Protein AF-A0A9P6S0G0-F1 (afdb_monomer)

Radius of gyration: 20.73 Å; Cα contacts (8 Å, |Δi|>4): 86; chains: 1; bounding box: 55×27×61 Å

pLDDT: mean 80.75, std 12.54, range [44.38, 96.94]

Solvent-accessible surface area (backbone atoms only — not comparable to full-atom values): 9137 Å² total; per-residue (Å²): 134,92,78,52,66,68,58,53,53,50,52,50,53,50,54,56,71,74,38,58,93,88,51,81,83,86,69,85,86,60,62,73,44,69,70,47,48,51,52,51,50,54,48,53,52,49,52,54,49,51,30,60,71,31,61,87,45,96,62,30,80,80,44,62,84,88,81,66,82,88,85,83,88,87,71,58,69,69,56,52,51,51,53,40,44,52,51,24,51,52,50,53,54,47,32,62,49,17,73,75,39,100,83,43,74,71,71,84,81,58,81,91,21,63,71,78,69,97,41,77,65,49,55,52,47,50,52,44,52,53,48,52,48,59,64,23,46,59,49,52,54,54,45,48,72,73,44,69,121

Secondary structure (DSSP, 8-state):
-PPPHHHHHHHHHHHHHSS-TTSPPP-TT---SHHHHHHHHHHHHHHHHHHHHGGGSGGGGGSPPP----------HHHHHHHHHHHHHHHHHHHHHHHHSTTPPPPPP-GGG---S--HHHHHHHHHHHHHHHHHHHHHHHHHHHS--

Structure (mmCIF, N/CA/C/O backbone):
data_AF-A0A9P6S0G0-F1
#
_entry.id   AF-A0A9P6S0G0-F1
#
loop_
_atom_site.group_PDB
_atom_site.id
_atom_site.type_symbol
_atom_site.label_atom_id
_atom_site.label_alt_id
_atom_site.label_comp_id
_atom_site.label_asym_id
_atom_site.label_entity_id
_atom_site.label_seq_id
_atom_site.pdbx_PDB_ins_code
_atom_site.Cartn_x
_atom_site.Cartn_y
_atom_site.Cartn_z
_atom_site.occupancy
_atom_site.B_iso_or_equiv
_atom_site.auth_seq_id
_atom_site.auth_comp_id
_atom_site.auth_asym_id
_atom_site.auth_atom_id
_atom_site.pdbx_PDB_model_num
ATOM 1 N N . MET A 1 1 ? 8.148 13.235 -12.054 1.00 44.38 1 MET A N 1
ATOM 2 C CA . MET A 1 1 ? 7.673 14.160 -11.002 1.00 44.38 1 MET A CA 1
ATOM 3 C C . MET A 1 1 ? 7.620 13.374 -9.701 1.00 44.38 1 MET A C 1
ATOM 5 O O . MET A 1 1 ? 7.011 12.313 -9.710 1.00 44.38 1 MET A O 1
ATOM 9 N N . ILE A 1 2 ? 8.303 13.810 -8.639 1.00 65.62 2 ILE A N 1
ATOM 10 C CA . ILE A 1 2 ? 8.178 13.172 -7.317 1.00 65.62 2 ILE A CA 1
ATOM 11 C C . ILE A 1 2 ? 6.872 13.686 -6.705 1.00 65.62 2 ILE A C 1
ATOM 13 O O . ILE A 1 2 ? 6.715 14.892 -6.527 1.00 65.62 2 ILE A O 1
ATOM 17 N N . VAL A 1 3 ? 5.916 12.790 -6.463 1.00 78.00 3 VAL A N 1
ATOM 18 C CA . VAL A 1 3 ? 4.650 13.115 -5.790 1.00 78.00 3 VAL A CA 1
ATOM 19 C C . VAL A 1 3 ? 4.914 13.151 -4.285 1.00 78.00 3 VAL A C 1
ATOM 21 O O . VAL A 1 3 ? 5.605 12.277 -3.770 1.00 78.00 3 VAL A O 1
ATOM 24 N N . SER A 1 4 ? 4.409 14.167 -3.584 1.00 87.81 4 SER A N 1
ATOM 25 C CA . SER A 1 4 ? 4.580 14.274 -2.132 1.00 87.81 4 SER A CA 1
ATOM 26 C C . SER A 1 4 ? 3.734 13.241 -1.383 1.00 87.81 4 SER A C 1
ATOM 28 O O . SER A 1 4 ? 2.654 12.862 -1.841 1.00 87.81 4 SER A O 1
ATOM 30 N N . ASP A 1 5 ? 4.180 12.858 -0.184 1.00 88.81 5 ASP A N 1
ATOM 31 C CA . ASP A 1 5 ? 3.435 11.946 0.696 1.00 88.81 5 ASP A CA 1
ATOM 32 C C . ASP A 1 5 ? 2.015 12.450 0.970 1.00 88.81 5 ASP A C 1
ATOM 34 O O . ASP A 1 5 ? 1.059 11.684 0.888 1.00 88.81 5 ASP A O 1
ATOM 38 N N . GLY A 1 6 ? 1.857 13.758 1.200 1.00 90.81 6 GLY A N 1
ATOM 39 C CA . GLY A 1 6 ? 0.547 14.372 1.413 1.00 90.81 6 GLY A CA 1
ATOM 40 C C . GLY A 1 6 ? -0.395 14.199 0.221 1.00 90.81 6 GLY A C 1
ATOM 41 O O . GLY A 1 6 ? -1.566 13.885 0.414 1.00 90.81 6 GLY A O 1
ATOM 42 N N . LYS A 1 7 ? 0.110 14.330 -1.014 1.00 90.69 7 LYS A N 1
ATOM 43 C CA . LYS A 1 7 ? -0.719 14.138 -2.210 1.00 90.69 7 LYS A CA 1
ATOM 44 C C . LYS A 1 7 ? -1.076 12.666 -2.430 1.00 90.69 7 LYS A C 1
ATOM 46 O O . LYS A 1 7 ? -2.184 12.371 -2.866 1.00 90.69 7 LYS A O 1
ATOM 51 N N . LEU A 1 8 ? -0.173 11.741 -2.106 1.00 90.00 8 LEU A N 1
ATOM 52 C CA . LEU A 1 8 ? -0.464 10.305 -2.159 1.00 90.00 8 LEU A CA 1
ATOM 53 C C . LEU A 1 8 ? -1.544 9.911 -1.145 1.00 90.00 8 LEU A C 1
ATOM 55 O O . LEU A 1 8 ? -2.485 9.210 -1.504 1.00 90.00 8 LEU A O 1
ATOM 59 N N . VAL A 1 9 ? -1.443 10.413 0.088 1.00 91.50 9 VAL A N 1
ATOM 60 C CA . VAL A 1 9 ? -2.450 10.204 1.140 1.00 91.50 9 VAL A CA 1
ATOM 61 C C . VAL A 1 9 ? -3.802 10.801 0.736 1.00 91.50 9 VAL A C 1
ATOM 63 O O . VAL A 1 9 ? -4.829 10.151 0.895 1.00 91.50 9 VAL A O 1
ATOM 66 N N . GLU A 1 10 ? -3.818 12.002 0.156 1.00 92.19 10 GLU A N 1
ATOM 67 C CA . GLU A 1 10 ? -5.047 12.616 -0.363 1.00 92.19 10 GLU A CA 1
ATOM 68 C C . GLU A 1 10 ? -5.702 11.756 -1.455 1.00 92.19 10 GLU A C 1
ATOM 70 O O . GLU A 1 10 ? -6.901 11.493 -1.403 1.00 92.19 10 GLU A O 1
ATOM 75 N N . ASN A 1 11 ? -4.918 11.278 -2.425 1.00 90.50 11 ASN A N 1
ATOM 76 C CA . ASN A 1 11 ? -5.425 10.425 -3.500 1.00 90.50 11 ASN A CA 1
ATOM 77 C C . ASN A 1 11 ? -5.975 9.095 -2.966 1.00 90.50 11 ASN A C 1
ATOM 79 O O . ASN A 1 11 ? -6.974 8.604 -3.484 1.00 90.50 11 ASN A O 1
ATOM 83 N N . PHE A 1 12 ? -5.351 8.529 -1.931 1.00 90.25 12 PHE A N 1
ATOM 84 C CA . PHE A 1 12 ? -5.866 7.349 -1.240 1.00 90.25 12 PHE A CA 1
ATOM 85 C C . PHE A 1 12 ? -7.245 7.608 -0.617 1.00 90.25 12 PHE A C 1
ATOM 87 O O . PHE A 1 12 ? -8.150 6.794 -0.802 1.00 90.25 12 PHE A O 1
ATOM 94 N N . TRP A 1 13 ? -7.442 8.748 0.055 1.00 90.69 13 TRP A N 1
ATOM 95 C CA . TRP A 1 13 ? -8.755 9.105 0.606 1.00 90.69 13 TRP A CA 1
ATOM 96 C C . TRP A 1 13 ? -9.820 9.253 -0.467 1.00 90.69 13 TRP A C 1
ATOM 98 O O . TRP A 1 13 ? -10.907 8.704 -0.310 1.00 90.69 13 TRP A O 1
ATOM 108 N N . HIS A 1 14 ? -9.508 9.949 -1.561 1.00 91.69 14 HIS A N 1
ATOM 109 C CA . HIS A 1 14 ? -10.444 10.080 -2.679 1.00 91.69 14 HIS A CA 1
ATOM 110 C C . HIS A 1 14 ? -10.798 8.715 -3.270 1.00 91.69 14 HIS A C 1
ATOM 112 O O . HIS A 1 14 ? -11.973 8.418 -3.431 1.00 91.69 14 HIS A O 1
ATOM 118 N N . ALA A 1 15 ? -9.810 7.838 -3.477 1.00 89.94 15 ALA A N 1
ATOM 119 C CA . ALA A 1 15 ? -10.058 6.490 -3.985 1.00 89.94 15 ALA A CA 1
ATOM 120 C C . ALA A 1 15 ? -10.970 5.661 -3.066 1.00 89.94 15 ALA A C 1
ATOM 122 O O . ALA A 1 15 ? -11.797 4.907 -3.564 1.00 89.94 15 ALA A O 1
ATOM 123 N N . LEU A 1 16 ? -10.841 5.798 -1.741 1.00 88.38 16 LEU A N 1
ATOM 124 C CA . LEU A 1 16 ? -11.739 5.148 -0.780 1.00 88.38 16 LEU A CA 1
ATOM 125 C C . LEU A 1 16 ? -13.161 5.717 -0.821 1.00 88.38 16 LEU A C 1
ATOM 127 O O . LEU A 1 16 ? -14.114 4.954 -0.709 1.00 88.38 16 LEU A O 1
ATOM 131 N N . LEU A 1 17 ? -13.302 7.038 -0.949 1.00 88.38 17 LEU A N 1
ATOM 132 C CA . LEU A 1 17 ? -14.605 7.712 -0.995 1.00 88.38 17 LEU A CA 1
ATOM 133 C C . LEU A 1 17 ? -15.357 7.450 -2.304 1.00 88.38 17 LEU A C 1
ATOM 135 O O . LEU A 1 17 ? -16.585 7.401 -2.295 1.00 88.38 17 LEU A O 1
ATOM 139 N N . ASP A 1 18 ? -14.625 7.266 -3.401 1.00 89.56 18 ASP A N 1
ATOM 140 C CA . ASP A 1 18 ? -15.179 6.946 -4.717 1.00 89.56 18 ASP A CA 1
ATOM 141 C C . ASP A 1 18 ? -15.496 5.447 -4.880 1.00 89.56 18 ASP A C 1
ATOM 143 O O . ASP A 1 18 ? -16.112 5.048 -5.870 1.00 89.56 18 ASP A O 1
ATOM 147 N N . CYS A 1 19 ? -15.070 4.603 -3.934 1.00 84.94 19 CYS A N 1
ATOM 148 C CA . CYS A 1 19 ? -15.282 3.163 -3.998 1.00 84.94 19 CYS A CA 1
ATOM 149 C C . CYS A 1 19 ? -16.645 2.748 -3.433 1.00 84.94 19 CYS A C 1
ATOM 151 O O . CYS A 1 19 ? -17.180 3.368 -2.512 1.00 84.94 19 CYS A O 1
ATOM 153 N N . GLU A 1 20 ? -17.196 1.649 -3.950 1.00 83.81 20 GLU A N 1
ATOM 154 C CA . GLU A 1 20 ? -18.360 1.024 -3.328 1.00 83.81 20 GLU A CA 1
ATOM 155 C C . GLU A 1 20 ? -17.959 0.496 -1.939 1.00 83.81 20 GLU A C 1
ATOM 157 O O . GLU A 1 20 ? -16.984 -0.242 -1.847 1.00 83.81 20 GLU A O 1
ATOM 162 N N . PRO A 1 21 ? -18.690 0.802 -0.851 1.00 73.56 21 PRO A N 1
ATOM 163 C CA . PRO A 1 21 ? -18.269 0.446 0.512 1.00 73.56 21 PRO A CA 1
ATOM 164 C C . PRO A 1 21 ? -18.018 -1.052 0.759 1.00 73.56 21 PRO A C 1
ATOM 166 O O . PRO A 1 21 ? -17.342 -1.427 1.717 1.00 73.56 21 PRO A O 1
ATOM 169 N N . GLU A 1 22 ? -18.586 -1.911 -0.085 1.00 79.06 22 GLU A N 1
ATOM 170 C CA . GLU A 1 22 ? -18.469 -3.371 -0.027 1.00 79.06 22 GLU A CA 1
ATOM 171 C C . GLU A 1 22 ? -17.240 -3.897 -0.789 1.00 79.06 22 GLU A C 1
ATOM 173 O O . GLU A 1 22 ? -16.794 -5.024 -0.562 1.00 79.06 22 GLU A O 1
ATOM 178 N N . VAL A 1 23 ? -16.672 -3.073 -1.670 1.00 80.81 23 VAL A N 1
ATOM 179 C CA . VAL A 1 23 ? -15.532 -3.376 -2.530 1.00 80.81 23 VAL A CA 1
ATOM 180 C C . VAL A 1 23 ? -14.366 -2.537 -2.015 1.00 80.81 23 VAL A C 1
ATOM 182 O O . VAL A 1 23 ? -14.327 -1.332 -2.187 1.00 80.81 23 VAL A O 1
ATOM 185 N N . GLY A 1 24 ? -13.420 -3.136 -1.294 1.00 84.56 24 GLY A N 1
ATOM 186 C CA . GLY A 1 24 ? -12.255 -2.391 -0.801 1.00 84.56 24 GLY A CA 1
ATOM 187 C C . GLY A 1 24 ? -11.382 -1.819 -1.932 1.00 84.56 24 GLY A C 1
ATOM 188 O O . GLY A 1 24 ? -11.547 -2.150 -3.105 1.00 84.56 24 GLY A O 1
ATOM 189 N N . VAL A 1 25 ? -10.380 -1.013 -1.574 1.00 89.38 25 VAL A N 1
ATOM 190 C CA . VAL A 1 25 ? -9.386 -0.491 -2.530 1.00 89.38 25 VAL A CA 1
ATOM 191 C C . VAL A 1 25 ? -8.101 -1.318 -2.514 1.00 89.38 25 VAL A C 1
ATOM 193 O O . VAL A 1 25 ? -7.631 -1.734 -1.455 1.00 89.38 25 VAL A O 1
ATOM 196 N N . LEU A 1 26 ? -7.498 -1.516 -3.690 1.00 89.00 26 LEU A N 1
ATOM 197 C CA . LEU A 1 26 ? -6.154 -2.077 -3.829 1.00 89.00 26 LEU A CA 1
ATOM 198 C C . LEU A 1 26 ? -5.152 -0.946 -4.061 1.00 89.00 26 LEU A C 1
ATOM 200 O O . LEU A 1 26 ? -5.276 -0.188 -5.022 1.00 89.00 26 LEU A O 1
ATOM 204 N N . LEU A 1 27 ? -4.138 -0.864 -3.203 1.00 88.50 27 LEU A N 1
ATOM 205 C CA . LEU A 1 27 ? -3.058 0.110 -3.326 1.00 88.50 27 LEU A CA 1
ATOM 206 C C . LEU A 1 27 ? -1.784 -0.599 -3.791 1.00 88.50 27 LEU A C 1
ATOM 208 O O . LEU A 1 27 ? -1.155 -1.320 -3.021 1.00 88.50 27 LEU A O 1
ATOM 212 N N . ASP A 1 28 ? -1.406 -0.402 -5.054 1.00 87.31 28 ASP A N 1
ATOM 213 C CA . ASP A 1 28 ? -0.203 -1.011 -5.629 1.00 87.31 28 ASP A CA 1
ATOM 214 C C . ASP A 1 28 ? 1.047 -0.167 -5.333 1.00 87.31 28 ASP A C 1
ATOM 216 O O . ASP A 1 28 ? 1.154 1.006 -5.707 1.00 87.31 28 ASP A O 1
ATOM 220 N N . GLY A 1 29 ? 2.007 -0.776 -4.637 1.00 83.19 29 GLY A N 1
ATOM 221 C CA . GLY A 1 29 ? 3.274 -0.151 -4.284 1.00 83.19 29 GLY A CA 1
ATOM 222 C C . GLY A 1 29 ? 3.137 1.016 -3.306 1.00 83.19 29 GLY A C 1
ATOM 223 O O . GLY A 1 29 ? 3.937 1.944 -3.387 1.00 83.19 29 GLY A O 1
ATOM 224 N N . TYR A 1 30 ? 2.146 1.002 -2.417 1.00 86.94 30 TYR A N 1
ATOM 225 C CA . TYR A 1 30 ? 2.000 1.940 -1.301 1.00 86.94 30 TYR A CA 1
ATOM 226 C C . TYR A 1 30 ? 1.904 1.147 0.013 1.00 86.94 30 TYR A C 1
ATOM 228 O O . TYR A 1 30 ? 1.211 0.131 0.036 1.00 86.94 30 TYR A O 1
ATOM 236 N N . PRO A 1 31 ? 2.539 1.595 1.112 1.00 90.12 31 PRO A N 1
ATOM 237 C CA . PRO A 1 31 ? 3.328 2.820 1.268 1.00 90.12 31 PRO A CA 1
ATOM 238 C C . PRO A 1 31 ? 4.796 2.690 0.824 1.00 90.12 31 PRO A C 1
ATOM 240 O O . PRO A 1 31 ? 5.344 1.601 0.688 1.00 90.12 31 PRO A O 1
ATOM 243 N N . ARG A 1 32 ? 5.444 3.842 0.630 1.00 86.25 32 ARG A N 1
ATOM 244 C CA . ARG A 1 32 ? 6.853 4.023 0.233 1.00 86.25 32 ARG A CA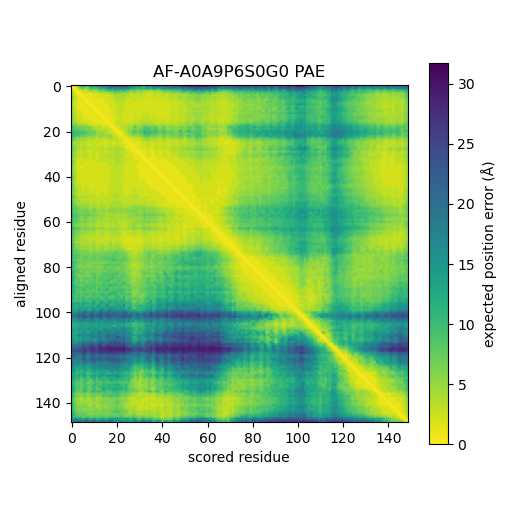 1
ATOM 245 C C . ARG A 1 32 ? 7.656 4.903 1.197 1.00 86.25 32 ARG A C 1
ATOM 247 O O . ARG A 1 32 ? 8.821 5.190 0.936 1.00 86.25 32 ARG A O 1
ATOM 254 N N . SER A 1 33 ? 7.049 5.381 2.281 1.00 86.81 33 SER A N 1
ATOM 255 C CA . SER A 1 33 ? 7.736 6.190 3.291 1.00 86.81 33 SER A CA 1
ATOM 256 C C . SER A 1 33 ? 7.170 5.947 4.688 1.00 86.81 33 SER A C 1
ATOM 258 O O . SER A 1 33 ? 6.017 5.551 4.850 1.00 86.81 33 SER A O 1
ATOM 260 N N . GLU A 1 34 ? 7.973 6.251 5.706 1.00 87.00 34 GLU A N 1
ATOM 261 C CA . GLU A 1 34 ? 7.567 6.193 7.117 1.00 87.00 34 GLU A CA 1
ATOM 262 C C . GLU A 1 34 ? 6.366 7.097 7.418 1.00 87.00 34 GLU A C 1
ATOM 264 O O . GLU A 1 34 ? 5.476 6.730 8.178 1.00 87.00 34 GLU A O 1
ATOM 269 N N . VAL A 1 35 ? 6.302 8.269 6.781 1.00 90.44 35 VAL A N 1
ATOM 270 C CA . VAL A 1 35 ? 5.171 9.191 6.943 1.00 90.44 35 VAL A CA 1
ATOM 271 C C . VAL A 1 35 ? 3.885 8.539 6.441 1.00 90.44 35 VAL A C 1
ATOM 273 O O . VAL A 1 35 ? 2.857 8.615 7.107 1.00 90.44 35 VAL A O 1
ATOM 276 N N . GLN A 1 36 ? 3.940 7.853 5.297 1.00 91.19 36 GLN A N 1
ATOM 277 C CA . GLN A 1 36 ? 2.790 7.131 4.754 1.00 91.19 36 GLN A CA 1
ATOM 278 C C . GLN A 1 36 ? 2.364 5.962 5.660 1.00 91.19 36 GLN A C 1
ATOM 280 O O . GLN A 1 36 ? 1.166 5.756 5.854 1.00 91.19 36 GLN A O 1
ATOM 285 N N . VAL A 1 37 ? 3.320 5.237 6.256 1.00 91.62 37 VAL A N 1
ATOM 286 C CA . VAL A 1 37 ? 3.050 4.176 7.248 1.00 91.62 37 VAL A CA 1
ATOM 287 C C . VAL A 1 37 ? 2.300 4.735 8.458 1.00 91.62 37 VAL A C 1
ATOM 289 O O . VAL A 1 37 ? 1.253 4.205 8.832 1.00 91.62 37 VAL A O 1
ATOM 292 N N . GLU A 1 38 ? 2.780 5.835 9.040 1.00 92.94 38 GLU A N 1
ATOM 293 C CA . GLU A 1 38 ? 2.115 6.471 10.185 1.00 92.94 38 GLU A CA 1
ATOM 294 C C . GLU A 1 38 ? 0.725 7.015 9.817 1.00 92.94 38 GLU A C 1
ATOM 296 O O . GLU A 1 38 ? -0.219 6.872 10.594 1.00 92.94 38 GLU A O 1
ATOM 301 N N . CYS A 1 39 ? 0.541 7.562 8.609 1.00 93.50 39 CYS A N 1
ATOM 302 C CA . CYS A 1 39 ? -0.784 7.969 8.134 1.00 93.50 39 CYS A CA 1
ATOM 303 C C . CYS A 1 39 ? -1.770 6.790 8.062 1.00 93.50 39 CYS A C 1
ATOM 305 O O . CYS A 1 39 ? -2.912 6.928 8.508 1.00 93.50 39 CYS A O 1
ATOM 307 N N . LEU A 1 40 ? -1.346 5.634 7.538 1.00 92.31 40 LEU A N 1
ATOM 308 C CA . LEU A 1 40 ? -2.176 4.423 7.493 1.00 92.31 40 LEU A CA 1
ATOM 309 C C . LEU A 1 40 ? -2.537 3.925 8.893 1.00 92.31 40 LEU A C 1
ATOM 311 O O . LEU A 1 40 ? -3.688 3.561 9.143 1.00 92.31 40 LEU A O 1
ATOM 315 N N . LYS A 1 41 ? -1.571 3.934 9.814 1.00 92.50 41 LYS A N 1
ATOM 316 C CA . LYS A 1 41 ? -1.779 3.537 11.208 1.00 92.50 41 LYS A CA 1
ATOM 317 C C . LYS A 1 41 ? -2.819 4.422 11.896 1.00 92.50 41 LYS A C 1
ATOM 319 O O . LYS A 1 41 ? -3.792 3.897 12.435 1.00 92.50 41 LYS A O 1
ATOM 324 N N . LEU A 1 42 ? -2.662 5.746 11.815 1.00 94.06 42 LEU A N 1
ATOM 325 C CA . LEU A 1 42 ? -3.612 6.705 12.392 1.00 94.06 42 LEU A CA 1
ATOM 326 C C . LEU A 1 42 ? -5.016 6.537 11.807 1.00 94.06 42 LEU A C 1
ATOM 328 O O . LEU A 1 42 ? -6.013 6.627 12.522 1.00 94.06 42 LEU A O 1
ATOM 332 N N . PHE A 1 43 ? -5.112 6.266 10.507 1.00 93.12 43 PHE A N 1
ATOM 333 C CA . PHE A 1 43 ? -6.396 6.019 9.867 1.00 93.12 43 PHE A CA 1
ATOM 334 C C . PHE A 1 43 ? -7.062 4.731 10.350 1.00 93.12 43 PHE A C 1
ATOM 336 O O . PHE A 1 43 ? -8.247 4.739 10.688 1.00 93.12 4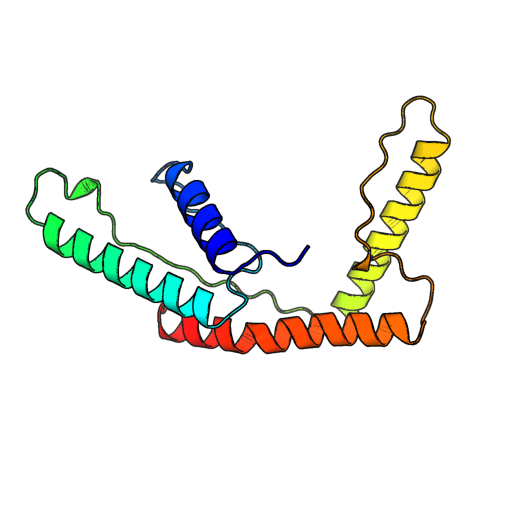3 PHE A O 1
ATOM 343 N N . HIS A 1 44 ? -6.308 3.637 10.431 1.00 91.75 44 HIS A N 1
ATOM 344 C CA . HIS A 1 44 ? -6.799 2.373 10.968 1.00 91.75 44 HIS A CA 1
ATOM 345 C C . HIS A 1 44 ? -7.287 2.519 12.417 1.00 91.75 44 HIS A C 1
ATOM 347 O O . HIS A 1 44 ? -8.394 2.080 12.745 1.00 91.75 44 HIS A O 1
ATOM 353 N N . GLU A 1 45 ? -6.501 3.180 13.272 1.00 93.56 45 GLU A N 1
ATOM 354 C CA . GLU A 1 45 ? -6.884 3.495 14.653 1.00 93.56 45 GLU A CA 1
ATOM 355 C C . GLU A 1 45 ? -8.191 4.294 14.688 1.00 93.56 45 GLU A C 1
ATOM 357 O O . GLU A 1 45 ? -9.142 3.894 15.367 1.00 93.56 45 GLU A O 1
ATOM 362 N N . ARG A 1 46 ? -8.294 5.348 13.871 1.00 94.38 46 ARG A N 1
ATOM 363 C CA . ARG A 1 46 ? -9.483 6.201 13.814 1.00 94.38 46 ARG A CA 1
ATOM 364 C C . ARG A 1 46 ? -1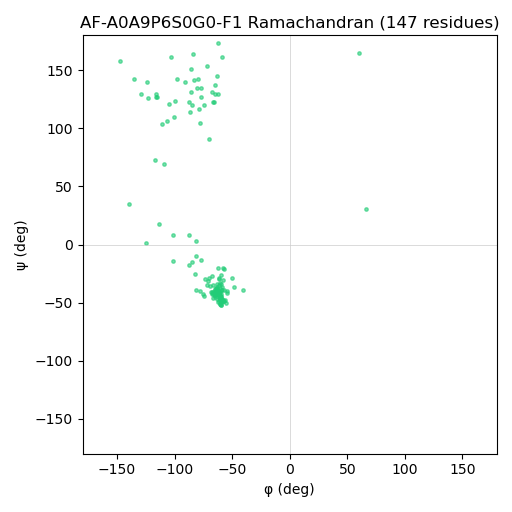0.733 5.464 13.342 1.00 94.38 46 ARG A C 1
ATOM 366 O O . ARG A 1 46 ? -11.811 5.689 13.890 1.00 94.38 46 ARG A O 1
ATOM 373 N N . MET A 1 47 ? -10.621 4.568 12.363 1.00 92.19 47 MET A N 1
ATOM 374 C CA . MET A 1 47 ? -11.755 3.740 11.939 1.00 92.19 47 MET A CA 1
ATOM 375 C C . MET A 1 47 ? -12.210 2.790 13.048 1.00 92.19 47 MET A C 1
ATOM 377 O O . MET A 1 47 ? -13.410 2.598 13.261 1.00 92.19 47 MET A O 1
ATOM 381 N N . HIS A 1 48 ? -11.269 2.214 13.797 1.00 92.88 48 HIS A N 1
ATOM 382 C CA . HIS A 1 48 ? -11.599 1.368 14.938 1.00 92.88 48 HIS A CA 1
ATOM 383 C C . HIS A 1 48 ? -12.255 2.137 16.085 1.00 92.88 48 HIS A C 1
ATOM 385 O O . HIS A 1 48 ? -13.193 1.615 16.695 1.00 92.88 48 HIS A O 1
ATOM 391 N N . GLU A 1 49 ? -11.776 3.339 16.392 1.00 95.31 49 GLU A N 1
ATOM 392 C CA . GLU A 1 49 ? -12.395 4.242 17.366 1.00 95.31 49 GLU A CA 1
ATOM 393 C C . GLU A 1 49 ? -13.821 4.582 16.956 1.00 95.31 49 GLU A C 1
ATOM 395 O O . GLU A 1 49 ? -14.757 4.321 17.713 1.00 95.31 49 GLU A O 1
ATOM 400 N N . HIS A 1 50 ? -14.007 5.033 15.719 1.00 93.62 50 HIS A N 1
ATOM 401 C CA . HIS A 1 50 ? -15.316 5.440 15.233 1.00 93.62 50 HIS A CA 1
ATOM 402 C C . HIS A 1 50 ? -16.317 4.276 15.215 1.00 93.62 50 HIS A C 1
ATOM 404 O O . HIS A 1 50 ? -17.458 4.399 15.661 1.00 93.62 50 HIS A O 1
ATOM 410 N N . ARG A 1 51 ? -15.863 3.073 14.848 1.00 94.00 51 ARG A N 1
ATOM 411 C CA . ARG A 1 51 ? -16.666 1.854 14.989 1.00 94.00 51 ARG A CA 1
ATOM 412 C C . ARG A 1 51 ? -17.076 1.567 16.438 1.00 94.00 51 ARG A C 1
ATOM 414 O O . ARG A 1 51 ? -18.176 1.061 16.673 1.00 94.00 51 ARG A O 1
ATOM 421 N N . LYS A 1 52 ? -16.197 1.804 17.420 1.00 94.88 52 LYS A N 1
ATOM 422 C CA . LYS A 1 52 ? -16.528 1.616 18.846 1.00 94.88 52 LYS A CA 1
ATOM 423 C C . LYS A 1 52 ? -17.584 2.627 19.290 1.00 94.88 52 LYS A C 1
ATOM 425 O O . LYS A 1 52 ? -18.525 2.228 19.973 1.00 94.88 52 LYS A O 1
ATOM 430 N N . GLU A 1 53 ? -17.456 3.882 18.871 1.00 95.94 53 GLU A N 1
ATOM 431 C CA . GLU A 1 53 ? -18.416 4.958 19.155 1.00 95.94 53 GLU A CA 1
ATOM 432 C C . GLU A 1 53 ? -19.801 4.648 18.572 1.00 95.94 53 GLU A C 1
ATOM 434 O O . GLU A 1 53 ? -20.815 4.747 19.265 1.00 95.94 53 GLU A O 1
ATOM 439 N N . CYS A 1 54 ? -19.855 4.169 17.328 1.00 95.81 54 CYS A N 1
ATOM 440 C CA . CYS A 1 54 ? -21.105 3.835 16.644 1.00 95.81 54 CYS A CA 1
ATOM 441 C C . CYS A 1 54 ? -21.668 2.449 17.009 1.00 95.81 54 CYS A C 1
ATOM 443 O O . CYS A 1 54 ? -22.708 2.038 16.497 1.00 95.81 54 CYS A O 1
ATOM 445 N N . LYS A 1 55 ? -21.037 1.701 17.925 1.00 94.19 55 LYS A N 1
ATOM 446 C CA . LYS A 1 55 ? -21.440 0.323 18.266 1.00 94.19 55 LYS A CA 1
ATOM 447 C C . LYS A 1 55 ? -22.890 0.206 18.754 1.00 94.19 55 LYS A C 1
ATOM 449 O O . LYS A 1 55 ? -23.506 -0.846 18.571 1.00 94.19 55 LYS A O 1
ATOM 454 N N . HIS A 1 56 ? -23.405 1.247 19.402 1.00 96.19 56 HIS A N 1
ATOM 455 C CA . HIS A 1 56 ? -24.736 1.280 20.014 1.00 96.19 56 HIS A CA 1
ATOM 456 C C . HIS A 1 56 ? -25.689 2.269 19.327 1.00 96.19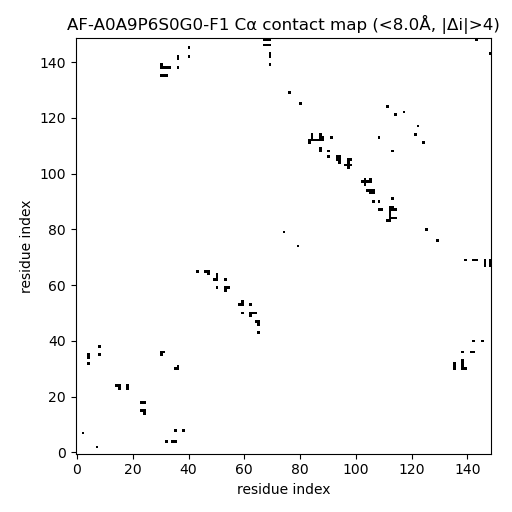 56 HIS A C 1
ATOM 458 O O . HIS A 1 56 ? -26.710 2.635 19.905 1.00 96.19 56 HIS A O 1
ATOM 464 N N . THR A 1 57 ? -25.372 2.702 18.105 1.00 95.94 57 THR A N 1
ATOM 465 C CA . THR A 1 57 ? -26.202 3.628 17.326 1.00 95.94 57 THR A CA 1
ATOM 466 C C . THR A 1 57 ? -26.981 2.886 16.228 1.00 95.94 57 THR A C 1
ATOM 468 O O . THR A 1 57 ? -26.610 1.767 15.857 1.00 95.94 57 THR A O 1
ATOM 471 N N . PRO A 1 58 ? -28.053 3.483 15.669 1.00 96.94 58 PRO A N 1
ATOM 472 C CA . PRO A 1 58 ? -28.790 2.893 14.545 1.00 96.94 58 PRO A CA 1
ATOM 473 C C . PRO A 1 58 ? -27.934 2.658 13.291 1.00 96.94 58 PRO A C 1
ATOM 475 O O . PRO A 1 58 ? -28.214 1.746 12.524 1.00 96.94 58 PRO A O 1
ATOM 478 N N . ILE A 1 59 ? -26.865 3.442 13.122 1.00 93.56 59 ILE A N 1
ATOM 479 C CA . ILE A 1 59 ? -25.940 3.397 11.978 1.00 93.56 59 ILE A CA 1
ATOM 480 C C . ILE A 1 59 ? -24.792 2.394 12.163 1.00 93.56 59 ILE A C 1
ATOM 482 O O . ILE A 1 59 ? -23.870 2.352 11.363 1.00 93.56 59 ILE A O 1
ATOM 486 N N . LYS A 1 60 ? -24.814 1.557 13.210 1.00 92.81 60 LYS A N 1
ATOM 487 C CA . LYS A 1 60 ? -23.771 0.546 13.477 1.00 92.81 60 LYS A CA 1
ATOM 488 C C . LYS A 1 60 ? -23.423 -0.306 12.248 1.00 92.81 60 LYS A C 1
ATOM 490 O O . LYS A 1 60 ? -22.271 -0.711 12.104 1.00 92.81 60 LYS A O 1
ATOM 495 N N . ALA A 1 61 ? -24.419 -0.630 11.422 1.00 89.81 61 ALA A N 1
ATOM 496 C CA . ALA A 1 61 ? -24.241 -1.453 10.228 1.00 89.81 61 ALA A CA 1
ATOM 497 C C . ALA A 1 61 ? -23.289 -0.810 9.204 1.00 89.81 61 ALA A C 1
ATOM 499 O O . ALA A 1 61 ? -22.555 -1.537 8.542 1.00 89.81 61 ALA A O 1
ATOM 500 N N . ASP A 1 62 ? -23.228 0.522 9.169 1.00 88.69 62 ASP A N 1
ATOM 501 C CA . ASP A 1 62 ? -22.385 1.293 8.251 1.00 88.69 62 ASP A CA 1
ATOM 502 C C . ASP A 1 62 ? -20.907 1.304 8.693 1.00 88.69 62 ASP A C 1
ATOM 504 O O . ASP A 1 62 ? -20.018 1.643 7.918 1.00 88.69 62 ASP A O 1
ATOM 508 N N . PHE A 1 63 ? -20.615 0.883 9.933 1.00 89.50 63 PHE A N 1
ATOM 509 C CA . PHE A 1 63 ? -19.264 0.825 10.506 1.00 89.50 63 PHE A CA 1
ATOM 510 C C . PHE A 1 63 ? -18.799 -0.623 10.668 1.00 89.50 63 PHE A C 1
ATOM 512 O O . PHE A 1 63 ? -18.656 -1.167 11.777 1.00 89.50 63 PHE A O 1
ATOM 519 N N . SER A 1 64 ? -18.561 -1.269 9.528 1.00 86.50 64 SER A N 1
ATOM 520 C CA . SER A 1 64 ? -17.953 -2.597 9.470 1.00 86.50 64 SER A CA 1
ATOM 521 C C . SER A 1 64 ? -16.564 -2.595 10.130 1.00 86.50 64 SER A C 1
ATOM 523 O O . SER A 1 64 ? -15.965 -1.555 10.411 1.00 86.50 64 SER A O 1
ATOM 525 N N . ARG A 1 65 ? -16.062 -3.781 10.502 1.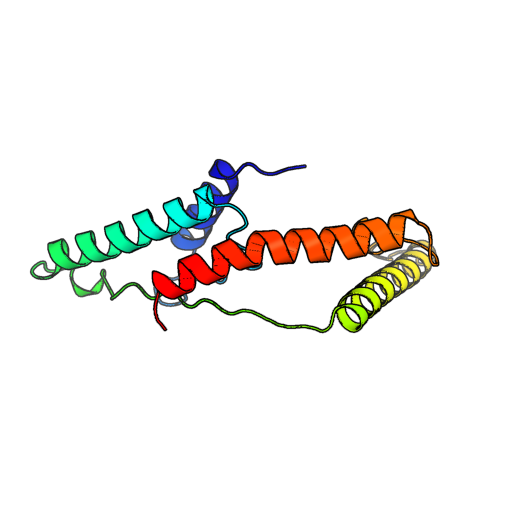00 88.31 65 ARG A N 1
ATOM 526 C CA . ARG A 1 65 ? -14.699 -3.876 11.042 1.00 88.31 65 ARG A CA 1
ATOM 527 C C . ARG A 1 65 ? -13.730 -3.494 9.912 1.00 88.31 65 ARG A C 1
ATOM 529 O O . ARG A 1 65 ? -13.770 -4.180 8.895 1.00 88.31 65 ARG A O 1
ATOM 536 N N . PRO A 1 66 ? -12.869 -2.477 10.089 1.00 88.69 66 PRO A N 1
ATOM 537 C CA . PRO A 1 66 ? -11.868 -2.168 9.082 1.00 88.69 66 PRO A CA 1
ATOM 538 C C . PRO A 1 66 ? -10.884 -3.335 8.960 1.00 88.69 66 PRO A C 1
ATOM 540 O O . PRO A 1 66 ? -10.465 -3.909 9.970 1.00 88.69 66 PRO A O 1
ATOM 543 N N . THR A 1 67 ? -10.540 -3.677 7.723 1.00 88.06 67 THR A N 1
ATOM 544 C CA . THR A 1 67 ? -9.632 -4.777 7.392 1.00 88.06 67 THR A CA 1
ATOM 545 C C . THR A 1 67 ? -8.561 -4.265 6.441 1.00 88.06 67 THR A C 1
ATOM 547 O O . THR A 1 67 ? -8.876 -3.644 5.430 1.00 88.06 67 THR A O 1
ATOM 550 N N . PHE A 1 68 ? -7.300 -4.534 6.772 1.00 89.88 68 PHE A N 1
ATOM 551 C CA . PHE A 1 68 ? -6.138 -4.184 5.964 1.00 89.88 68 PHE A CA 1
ATOM 552 C C . PHE A 1 68 ? -5.377 -5.466 5.674 1.00 89.88 68 PHE A C 1
ATOM 554 O O . PHE A 1 68 ? -5.028 -6.201 6.595 1.00 89.88 68 PHE A O 1
ATOM 561 N N . HIS A 1 69 ? -5.128 -5.727 4.396 1.00 88.00 69 HIS A N 1
ATOM 562 C CA . HIS A 1 69 ? -4.327 -6.859 3.955 1.00 88.00 69 HIS A CA 1
ATOM 563 C C . HIS A 1 69 ? -3.080 -6.337 3.261 1.00 88.00 69 HIS A C 1
ATOM 565 O O . HIS A 1 69 ? -3.167 -5.500 2.364 1.00 88.00 69 HIS A O 1
ATOM 571 N N . ILE A 1 70 ? -1.924 -6.844 3.678 1.00 87.19 70 ILE A N 1
ATOM 572 C CA . ILE A 1 70 ? -0.639 -6.516 3.071 1.00 87.19 70 ILE A CA 1
ATOM 573 C C . ILE A 1 70 ? -0.229 -7.719 2.239 1.00 87.19 70 ILE A C 1
ATOM 575 O O . ILE A 1 70 ? -0.116 -8.831 2.753 1.00 87.19 70 ILE A O 1
ATOM 579 N N . CYS A 1 71 ? -0.033 -7.495 0.944 1.00 85.50 71 CYS A N 1
ATOM 580 C CA . CYS A 1 71 ? 0.453 -8.512 0.028 1.00 85.50 71 CYS A CA 1
ATOM 581 C C . CYS A 1 71 ? 1.819 -8.087 -0.494 1.00 85.50 71 CYS A C 1
ATOM 583 O O . CYS A 1 71 ? 1.974 -6.984 -1.016 1.00 85.50 71 CYS A O 1
ATOM 585 N N . GLU A 1 72 ? 2.797 -8.976 -0.361 1.00 81.31 72 GLU A N 1
ATOM 586 C CA . GLU A 1 72 ? 4.126 -8.784 -0.911 1.00 81.31 72 GLU A CA 1
ATOM 587 C C . GLU A 1 72 ? 4.415 -9.841 -1.972 1.00 81.31 72 GLU A C 1
ATOM 589 O O . GLU A 1 72 ? 4.309 -11.047 -1.731 1.00 81.31 72 GLU A O 1
ATOM 594 N N . LEU A 1 73 ? 4.811 -9.373 -3.154 1.00 82.69 73 LEU A N 1
ATOM 595 C CA . LEU A 1 73 ? 5.204 -10.222 -4.267 1.00 82.69 73 LEU A CA 1
ATOM 596 C C . LEU A 1 73 ? 6.727 -10.270 -4.342 1.00 82.69 73 LEU A C 1
ATOM 598 O O . LEU A 1 73 ? 7.374 -9.294 -4.718 1.00 82.69 73 LEU A O 1
ATOM 602 N N . HIS A 1 74 ? 7.284 -11.426 -4.001 1.00 76.88 74 HIS A N 1
ATOM 603 C CA . HIS A 1 74 ? 8.707 -11.687 -4.144 1.00 76.88 74 HIS A CA 1
ATOM 604 C C . HIS A 1 74 ? 8.999 -12.181 -5.560 1.00 76.88 74 HIS A C 1
ATOM 606 O O . HIS A 1 74 ? 8.342 -13.093 -6.065 1.00 76.88 74 HIS A O 1
ATOM 612 N N . VAL A 1 75 ? 10.000 -11.582 -6.193 1.00 80.81 75 VAL A N 1
ATOM 613 C CA . VAL A 1 75 ? 10.545 -12.018 -7.478 1.00 80.81 75 VAL A CA 1
ATOM 614 C C . VAL A 1 75 ? 12.061 -11.975 -7.388 1.00 80.81 75 VAL A C 1
ATOM 616 O O . VAL A 1 75 ? 12.613 -11.072 -6.755 1.00 80.81 75 VAL A O 1
ATOM 619 N N . ASP A 1 76 ? 12.725 -12.942 -8.013 1.00 83.06 76 ASP A N 1
ATOM 620 C CA . ASP A 1 76 ? 14.180 -12.933 -8.074 1.00 83.06 76 ASP A CA 1
ATOM 621 C C . ASP A 1 76 ? 14.675 -11.700 -8.841 1.00 83.06 76 ASP A C 1
ATOM 623 O O . ASP A 1 76 ? 14.038 -11.201 -9.776 1.00 83.06 76 ASP A O 1
ATOM 627 N N . GLU A 1 77 ? 15.814 -11.176 -8.405 1.00 75.94 77 GLU A N 1
ATOM 628 C CA . GLU A 1 77 ? 16.390 -9.932 -8.908 1.00 75.94 77 GLU A CA 1
ATOM 629 C C . GLU A 1 77 ? 16.652 -9.979 -10.420 1.00 75.94 77 GLU A C 1
ATOM 631 O O . GLU A 1 77 ? 16.248 -9.088 -11.170 1.00 75.94 77 GLU A O 1
ATOM 636 N N . ASP A 1 78 ? 17.271 -11.062 -10.877 1.00 78.94 78 ASP A N 1
ATOM 637 C CA . ASP A 1 78 ? 17.564 -11.336 -12.279 1.00 78.94 78 ASP A CA 1
ATOM 638 C C . ASP A 1 78 ? 16.286 -11.466 -13.122 1.00 78.94 78 ASP A C 1
ATOM 640 O O . ASP A 1 78 ? 16.213 -10.922 -14.229 1.00 78.94 78 ASP A O 1
ATOM 644 N N . ILE A 1 79 ? 15.245 -12.105 -12.579 1.00 83.06 79 ILE A N 1
ATOM 645 C CA . ILE A 1 79 ? 13.925 -12.210 -13.216 1.00 83.06 79 ILE A CA 1
ATOM 646 C C . ILE A 1 79 ? 13.262 -10.830 -13.325 1.00 83.06 79 ILE A C 1
ATOM 648 O O . ILE A 1 79 ? 12.684 -10.503 -14.368 1.00 83.06 79 ILE A O 1
ATOM 652 N N . SER A 1 80 ? 13.355 -10.003 -12.282 1.00 78.12 80 SER A N 1
ATOM 653 C CA . SER A 1 80 ? 12.815 -8.638 -12.267 1.00 78.12 80 SER A CA 1
ATOM 654 C C . SER A 1 80 ? 13.443 -7.774 -13.364 1.00 78.12 80 SER A C 1
ATOM 656 O O . SER A 1 80 ? 12.730 -7.165 -14.172 1.00 78.12 80 SER A O 1
ATOM 658 N N . ILE A 1 81 ? 14.777 -7.811 -13.469 1.00 76.88 81 ILE A N 1
ATOM 659 C CA . ILE A 1 81 ? 15.542 -7.113 -14.512 1.00 76.88 81 ILE A CA 1
ATOM 660 C C . ILE A 1 81 ? 15.148 -7.631 -15.898 1.00 76.88 81 ILE A C 1
ATOM 662 O O . ILE A 1 81 ? 14.837 -6.846 -16.797 1.00 76.88 81 ILE A O 1
ATOM 666 N N . TYR A 1 82 ? 15.106 -8.953 -16.077 1.00 82.00 82 TYR A N 1
ATOM 667 C CA . TYR A 1 82 ? 14.735 -9.571 -17.347 1.00 82.00 82 TYR A CA 1
ATOM 668 C C . TYR A 1 82 ? 13.337 -9.140 -17.814 1.00 82.00 82 TYR A C 1
ATOM 670 O O . TYR A 1 82 ? 13.165 -8.725 -18.964 1.00 82.00 82 TYR A O 1
ATOM 678 N N . HIS A 1 83 ? 12.332 -9.197 -16.935 1.00 82.06 83 HIS A N 1
ATOM 679 C CA . HIS A 1 83 ? 10.970 -8.782 -17.268 1.00 82.06 83 HIS A CA 1
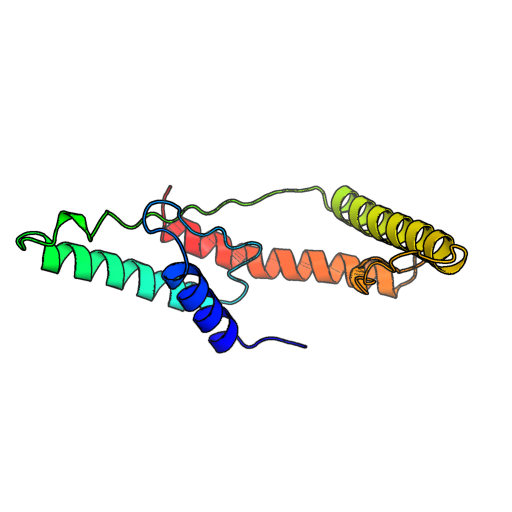ATOM 680 C C . HIS A 1 83 ? 10.887 -7.298 -17.615 1.00 82.06 83 HIS A C 1
ATOM 682 O O . HIS A 1 83 ? 10.164 -6.935 -18.547 1.00 82.06 83 HIS A O 1
ATOM 688 N N . GLN A 1 84 ? 11.634 -6.447 -16.917 1.00 76.06 84 GLN A N 1
ATOM 689 C CA . GLN A 1 84 ? 11.683 -5.022 -17.211 1.00 76.06 84 GLN A CA 1
ATOM 690 C C . GLN A 1 84 ? 12.230 -4.739 -18.616 1.00 76.06 84 GLN A C 1
ATOM 692 O O . GLN A 1 84 ? 11.579 -4.046 -19.401 1.00 76.06 84 GLN A O 1
ATOM 697 N N . LEU A 1 85 ? 13.367 -5.341 -18.969 1.00 79.81 85 LEU A N 1
ATOM 698 C CA . LEU A 1 85 ? 13.972 -5.190 -20.295 1.00 79.81 85 LEU A CA 1
ATOM 699 C C . LEU A 1 85 ? 13.085 -5.773 -21.398 1.00 79.81 85 LEU A C 1
ATOM 701 O O . LEU A 1 85 ? 12.921 -5.174 -22.463 1.00 79.81 85 LEU A O 1
ATOM 705 N N . LYS A 1 86 ? 12.459 -6.926 -21.137 1.00 83.38 86 LYS A N 1
ATOM 706 C CA . LYS A 1 86 ? 11.519 -7.552 -22.071 1.00 83.38 86 LYS A CA 1
ATOM 707 C C . LYS A 1 86 ? 10.336 -6.634 -22.370 1.00 83.38 86 LYS A C 1
ATOM 709 O O . LYS A 1 86 ? 9.978 -6.488 -23.537 1.00 83.38 86 LYS A O 1
ATOM 714 N N . ARG A 1 87 ? 9.743 -5.998 -21.352 1.00 81.88 87 ARG A N 1
ATOM 715 C CA . ARG A 1 87 ? 8.652 -5.028 -21.554 1.00 81.88 87 ARG A CA 1
ATOM 716 C C . ARG A 1 87 ? 9.096 -3.849 -22.410 1.00 81.88 87 ARG A C 1
ATOM 718 O O . ARG A 1 87 ? 8.392 -3.512 -23.355 1.00 81.88 87 ARG A O 1
ATOM 725 N N . GLY A 1 88 ? 10.256 -3.262 -22.123 1.00 81.50 88 GLY A N 1
ATOM 726 C CA . GLY A 1 88 ? 10.764 -2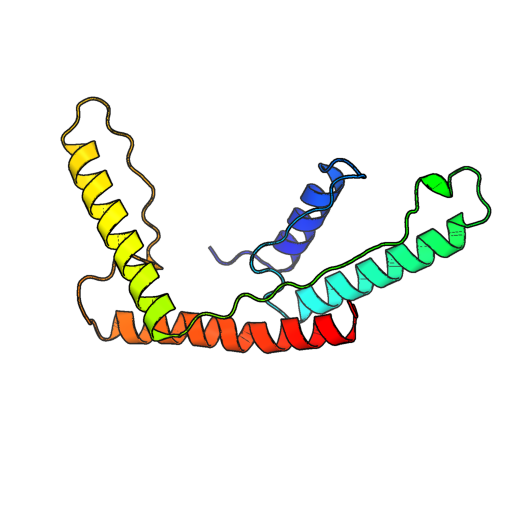.134 -22.904 1.00 81.50 88 GLY A CA 1
ATOM 727 C C . GLY A 1 88 ? 10.978 -2.479 -24.369 1.00 81.50 88 GLY A C 1
ATOM 728 O O . GLY A 1 88 ? 10.535 -1.743 -25.247 1.00 81.50 88 GLY A O 1
ATOM 729 N N . ASN A 1 89 ? 11.564 -3.645 -24.648 1.00 82.56 89 ASN A N 1
ATOM 730 C CA . ASN A 1 89 ? 11.734 -4.128 -26.019 1.00 82.56 89 ASN A CA 1
ATOM 731 C C . ASN A 1 89 ? 10.389 -4.323 -26.737 1.00 82.56 89 ASN A C 1
ATOM 733 O O . ASN A 1 89 ? 10.245 -3.896 -27.881 1.00 82.56 89 ASN A O 1
ATOM 737 N N . LEU A 1 90 ? 9.385 -4.896 -26.063 1.00 85.56 90 LEU A N 1
ATOM 738 C CA . LEU A 1 90 ? 8.045 -5.063 -26.636 1.00 85.56 90 LEU A CA 1
ATOM 739 C C . LEU A 1 90 ? 7.382 -3.719 -26.965 1.00 85.56 90 LEU A C 1
ATOM 741 O O . LEU A 1 90 ? 6.782 -3.589 -28.032 1.00 85.56 90 LEU A O 1
ATOM 745 N N . ILE A 1 91 ? 7.514 -2.712 -26.094 1.00 84.44 91 ILE A N 1
ATOM 746 C CA . ILE A 1 91 ? 6.964 -1.373 -26.355 1.00 84.44 91 ILE A CA 1
ATOM 747 C C . ILE A 1 91 ? 7.711 -0.702 -27.514 1.00 84.44 91 ILE A C 1
ATOM 749 O O . ILE A 1 91 ? 7.063 -0.160 -28.407 1.00 84.44 91 ILE A O 1
ATOM 753 N N . LYS A 1 92 ? 9.048 -0.803 -27.579 1.00 83.38 92 LYS A N 1
ATOM 754 C CA . LYS A 1 92 ? 9.833 -0.309 -28.727 1.00 83.38 92 LYS A CA 1
ATOM 755 C C . LYS A 1 92 ? 9.362 -0.925 -30.040 1.00 83.38 92 LYS A C 1
ATOM 757 O O . LYS A 1 92 ? 9.146 -0.210 -31.019 1.00 83.38 92 LYS A O 1
ATOM 762 N N . GLU A 1 93 ? 9.190 -2.245 -30.071 1.00 85.62 93 GLU A N 1
ATOM 763 C CA . GLU A 1 93 ? 8.710 -2.954 -31.257 1.00 85.62 93 GLU A CA 1
ATOM 764 C C . GLU A 1 93 ? 7.290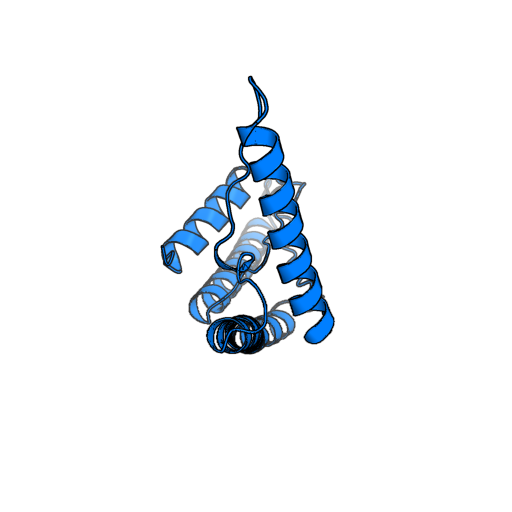 -2.537 -31.644 1.00 85.62 93 GLU A C 1
ATOM 766 O O . GLU A 1 93 ? 7.010 -2.335 -32.830 1.00 85.62 93 GLU A O 1
ATOM 771 N N . HIS A 1 94 ? 6.399 -2.399 -30.660 1.00 86.88 94 HIS A N 1
ATOM 772 C CA . HIS A 1 94 ? 5.036 -1.917 -30.871 1.00 86.88 94 HIS A CA 1
ATOM 773 C C . HIS A 1 94 ? 5.039 -0.498 -31.444 1.00 86.88 94 HIS A C 1
ATOM 775 O O . HIS A 1 94 ? 4.455 -0.271 -32.501 1.00 86.88 94 HIS A O 1
ATOM 781 N N . ASN A 1 95 ? 5.769 0.429 -30.825 1.00 86.25 95 ASN A N 1
ATOM 782 C CA . ASN A 1 95 ? 5.858 1.825 -31.249 1.00 86.25 95 ASN A CA 1
ATOM 783 C C . ASN A 1 95 ? 6.486 1.960 -32.643 1.00 86.25 95 ASN A C 1
ATOM 785 O O . ASN A 1 95 ? 5.985 2.715 -33.476 1.00 86.25 95 ASN A O 1
ATOM 789 N N . ALA A 1 96 ? 7.512 1.166 -32.961 1.00 85.69 96 ALA A N 1
ATOM 790 C CA . ALA A 1 96 ? 8.097 1.118 -34.302 1.00 85.69 96 ALA A CA 1
ATOM 791 C C . ALA A 1 96 ? 7.107 0.614 -35.368 1.00 85.69 96 ALA A C 1
ATOM 793 O O . ALA A 1 96 ? 7.152 1.067 -36.515 1.00 85.69 96 ALA A O 1
ATOM 794 N N . LYS A 1 97 ? 6.210 -0.319 -35.020 1.00 85.75 97 LYS A N 1
ATOM 795 C CA . LYS A 1 97 ? 5.127 -0.780 -35.908 1.00 85.75 97 LYS A CA 1
ATOM 796 C C . LYS A 1 97 ? 4.017 0.266 -36.024 1.00 85.75 97 LYS A C 1
ATOM 798 O O . LYS A 1 97 ? 3.580 0.547 -37.137 1.00 85.75 97 LYS A O 1
ATOM 803 N N . ALA A 1 98 ? 3.609 0.872 -34.912 1.00 87.25 98 ALA A N 1
ATOM 804 C CA . ALA A 1 98 ? 2.576 1.901 -34.860 1.00 87.25 98 ALA A CA 1
ATOM 805 C C . ALA A 1 98 ? 2.964 3.148 -35.669 1.00 87.25 98 ALA A C 1
ATOM 807 O O . ALA A 1 98 ? 2.145 3.634 -36.439 1.00 87.25 98 ALA A O 1
ATOM 808 N N . MET A 1 99 ? 4.228 3.589 -35.608 1.00 83.44 99 MET A N 1
ATOM 809 C CA . MET A 1 99 ? 4.741 4.703 -36.422 1.00 83.44 99 MET A CA 1
ATOM 810 C C . MET A 1 99 ? 4.680 4.445 -37.934 1.00 83.44 99 MET A C 1
ATOM 812 O O . MET A 1 99 ? 4.578 5.384 -38.718 1.00 83.44 99 MET A O 1
ATOM 816 N N . ARG A 1 100 ? 4.763 3.180 -38.364 1.00 84.62 100 ARG A N 1
ATOM 817 C CA . ARG A 1 100 ? 4.649 2.800 -39.783 1.00 84.62 100 ARG A CA 1
ATOM 818 C C . ARG A 1 100 ? 3.196 2.622 -40.228 1.00 84.62 100 ARG A C 1
ATOM 820 O O . ARG A 1 100 ? 2.937 2.558 -41.427 1.00 84.62 100 ARG A O 1
ATOM 827 N N . ALA A 1 101 ? 2.258 2.510 -39.289 1.00 79.31 101 ALA A N 1
ATOM 828 C CA . ALA A 1 101 ? 0.843 2.335 -39.569 1.00 79.31 101 ALA A CA 1
ATOM 829 C C . ALA A 1 101 ? 0.133 3.694 -39.645 1.00 79.31 101 ALA A C 1
ATOM 831 O O . ALA A 1 101 ? 0.346 4.571 -38.819 1.00 79.31 101 ALA A O 1
ATOM 832 N N . VAL A 1 102 ? -0.794 3.849 -40.596 1.00 70.06 102 VAL A N 1
ATOM 833 C CA . VAL A 1 102 ? -1.563 5.098 -40.797 1.00 70.06 102 VAL A CA 1
ATOM 834 C C . VAL A 1 102 ? -2.437 5.461 -39.580 1.00 70.06 102 VAL A C 1
ATOM 836 O O . VAL A 1 102 ? -2.829 6.612 -39.419 1.00 70.06 102 VAL A O 1
ATOM 839 N N . LYS A 1 103 ? -2.743 4.487 -38.712 1.00 73.94 103 LYS A N 1
ATOM 840 C CA . LYS A 1 103 ? -3.606 4.651 -37.533 1.00 73.94 103 LYS A CA 1
ATOM 841 C C . LYS A 1 103 ? -3.075 3.898 -36.302 1.00 73.94 103 LYS A C 1
ATOM 843 O O . LYS A 1 103 ? -3.852 3.306 -35.561 1.00 73.94 103 LYS A O 1
ATOM 848 N N . GLY A 1 104 ? -1.752 3.827 -36.143 1.00 71.62 104 GLY A N 1
ATOM 849 C CA . GLY A 1 104 ? -1.133 3.164 -34.994 1.00 71.62 104 GLY A CA 1
ATOM 850 C C . GLY A 1 104 ? -1.190 4.021 -33.729 1.00 71.62 104 GLY A C 1
ATOM 851 O O . GLY A 1 104 ? -0.864 5.203 -33.773 1.00 71.62 104 GLY A O 1
ATOM 852 N N . GLU A 1 105 ? -1.567 3.421 -32.600 1.00 81.12 105 GLU A N 1
ATOM 853 C CA . GLU A 1 105 ? -1.485 4.061 -31.283 1.00 81.12 105 GLU A CA 1
ATOM 854 C C . GLU A 1 105 ? -0.105 3.816 -30.665 1.00 81.12 105 GLU A C 1
ATOM 856 O O . GLU A 1 105 ? 0.324 2.667 -30.505 1.00 81.12 105 GLU A O 1
ATOM 861 N N . ILE A 1 106 ? 0.593 4.906 -30.339 1.00 82.44 106 ILE A N 1
ATOM 862 C CA . ILE A 1 106 ? 1.873 4.877 -29.630 1.00 82.44 106 ILE A CA 1
ATOM 863 C C . ILE A 1 106 ? 1.596 4.610 -28.154 1.00 82.44 106 ILE A C 1
ATOM 865 O O . ILE A 1 106 ? 0.811 5.318 -27.526 1.00 82.44 106 ILE A O 1
ATOM 869 N N . MET A 1 107 ? 2.252 3.593 -27.608 1.00 81.56 107 MET A N 1
ATOM 870 C CA . MET A 1 107 ? 2.249 3.330 -26.176 1.00 81.56 107 MET A CA 1
ATOM 871 C C . MET A 1 107 ? 3.304 4.201 -25.498 1.00 81.56 107 MET A C 1
ATOM 873 O O . MET A 1 107 ? 4.390 4.405 -26.037 1.00 81.56 107 MET A O 1
ATOM 877 N N . GLU A 1 108 ? 2.987 4.714 -24.315 1.00 73.12 108 GLU A N 1
ATOM 878 C CA . GLU A 1 108 ? 3.901 5.568 -23.564 1.00 73.12 108 GLU A CA 1
ATOM 879 C C . GLU A 1 108 ? 5.131 4.784 -23.081 1.00 73.12 108 GLU A C 1
ATOM 881 O O . GLU A 1 108 ? 5.021 3.703 -22.491 1.00 73.12 108 GLU A O 1
ATOM 886 N N . ASP A 1 109 ? 6.314 5.347 -23.323 1.00 64.75 109 ASP A N 1
ATOM 887 C CA . ASP A 1 109 ? 7.574 4.755 -22.898 1.00 64.75 109 ASP A CA 1
ATOM 888 C C . ASP A 1 109 ? 7.753 4.940 -21.383 1.00 64.75 109 ASP A C 1
ATOM 890 O O . ASP A 1 109 ? 7.862 6.054 -20.866 1.00 64.75 109 ASP A O 1
ATOM 894 N N . ARG A 1 110 ? 7.867 3.839 -20.637 1.00 64.25 110 ARG A N 1
ATOM 895 C CA . ARG A 1 110 ? 8.376 3.893 -19.261 1.00 64.25 110 ARG A CA 1
ATOM 896 C C . ARG A 1 110 ? 9.888 4.010 -19.311 1.00 64.25 110 ARG A C 1
ATOM 898 O O . ARG A 1 110 ? 10.535 3.003 -19.523 1.00 64.25 110 ARG A O 1
ATOM 905 N N . ILE A 1 111 ? 10.452 5.192 -19.059 1.00 58.97 111 ILE A N 1
ATOM 906 C CA . ILE A 1 111 ? 11.909 5.479 -19.097 1.00 58.97 111 ILE A CA 1
ATOM 907 C C . ILE A 1 111 ? 12.774 4.349 -18.493 1.00 58.97 111 ILE A C 1
ATOM 909 O O . ILE A 1 111 ? 13.808 3.988 -19.046 1.00 58.97 111 ILE A O 1
ATOM 913 N N . ALA A 1 112 ? 12.299 3.752 -17.400 1.00 57.38 112 ALA A N 1
ATOM 914 C CA . ALA A 1 112 ? 12.896 2.623 -16.693 1.00 57.38 112 ALA A CA 1
ATOM 915 C C . ALA A 1 112 ? 13.110 1.336 -17.532 1.00 57.38 112 ALA A C 1
ATOM 917 O O . ALA A 1 112 ? 13.916 0.489 -17.156 1.00 57.38 112 ALA A O 1
ATOM 918 N N . ASP A 1 113 ? 12.398 1.175 -18.648 1.00 57.47 113 ASP A N 1
ATOM 919 C CA . ASP A 1 113 ? 12.326 -0.059 -19.434 1.00 57.47 113 ASP A CA 1
ATOM 920 C C . ASP A 1 113 ? 13.218 -0.013 -20.700 1.00 57.47 113 ASP A C 1
ATOM 922 O O . ASP A 1 113 ? 13.477 -1.050 -21.303 1.00 57.47 113 ASP A O 1
ATOM 926 N N . PHE A 1 114 ? 13.724 1.156 -21.123 1.00 52.84 114 PHE A N 1
ATOM 927 C CA . PHE A 1 114 ? 14.230 1.374 -22.498 1.00 52.84 114 PHE A CA 1
ATOM 928 C C . PHE A 1 114 ? 15.755 1.343 -22.667 1.00 52.84 114 PHE A C 1
ATOM 930 O O . PHE A 1 114 ? 16.253 1.632 -23.761 1.00 52.84 114 PHE A O 1
ATOM 937 N N . TYR A 1 115 ? 16.511 0.963 -21.640 1.00 55.19 115 TYR A N 1
ATOM 938 C CA . TYR A 1 115 ? 17.969 0.886 -21.731 1.00 55.19 115 TYR A CA 1
ATOM 939 C C . TYR A 1 115 ? 18.405 -0.226 -22.715 1.00 55.19 115 TYR A C 1
ATOM 941 O O . TYR A 1 115 ? 18.020 -1.383 -22.577 1.00 55.19 115 TYR A O 1
ATOM 949 N N . GLU A 1 116 ? 19.187 0.113 -23.746 1.00 47.66 116 GLU A N 1
ATOM 950 C CA . GLU A 1 116 ? 19.718 -0.853 -24.725 1.00 47.66 116 GLU A CA 1
ATOM 951 C C . GLU A 1 116 ? 21.035 -1.450 -24.229 1.00 47.66 116 GLU A C 1
ATOM 953 O O . GLU A 1 116 ? 22.023 -0.724 -24.161 1.00 47.66 116 GLU A O 1
ATOM 958 N N . MET A 1 117 ? 21.061 -2.765 -23.942 1.00 46.56 117 MET A N 1
ATOM 959 C CA . MET A 1 117 ? 22.270 -3.550 -23.585 1.00 46.56 117 MET A CA 1
ATOM 960 C C . MET A 1 117 ? 22.990 -3.032 -22.311 1.00 46.56 117 MET A C 1
ATOM 962 O O . MET A 1 117 ? 22.643 -1.959 -21.825 1.00 46.56 117 MET A O 1
ATOM 966 N N . PRO A 1 118 ? 23.912 -3.776 -21.654 1.00 45.78 118 PRO A N 1
ATOM 967 C CA . PRO A 1 118 ? 24.357 -3.414 -20.304 1.00 45.78 118 PRO A CA 1
ATOM 968 C C . PRO A 1 118 ? 25.208 -2.138 -20.325 1.00 45.78 118 PRO A C 1
ATOM 970 O O . PRO A 1 118 ? 26.425 -2.156 -20.479 1.00 45.78 118 PRO A O 1
ATOM 973 N N . SER A 1 119 ? 24.532 -1.006 -20.176 1.00 49.09 119 SER A N 1
ATOM 974 C CA . SER A 1 119 ? 25.114 0.275 -19.823 1.00 49.09 119 SER A CA 1
ATOM 975 C C . SER A 1 119 ? 25.344 0.286 -18.309 1.00 49.09 119 SER A C 1
ATOM 977 O O . SER A 1 119 ? 24.481 -0.200 -17.572 1.00 49.09 119 SER A O 1
ATOM 979 N N . PRO A 1 120 ? 26.437 0.883 -17.805 1.00 53.34 120 PRO A N 1
ATOM 980 C CA . PRO A 1 120 ? 26.627 1.120 -16.371 1.00 53.34 120 PRO A CA 1
ATOM 981 C C . PRO A 1 120 ? 25.413 1.792 -15.704 1.00 53.34 120 PRO A C 1
ATOM 983 O O . PRO A 1 120 ? 25.123 1.542 -14.540 1.00 53.34 120 PRO A O 1
ATOM 986 N N . PHE A 1 121 ? 24.648 2.585 -16.465 1.00 53.62 121 PHE A N 1
ATOM 987 C CA . PHE A 1 121 ? 23.406 3.205 -16.003 1.00 53.62 121 PHE A CA 1
ATOM 988 C C . PHE A 1 121 ? 22.251 2.211 -15.802 1.00 53.62 121 PHE A C 1
ATOM 990 O O . PHE A 1 121 ? 21.401 2.456 -14.955 1.00 53.62 121 PHE A O 1
ATOM 997 N N . MET A 1 122 ? 22.205 1.101 -16.546 1.00 53.94 122 MET A N 1
ATOM 998 C CA . MET A 1 122 ? 21.165 0.073 -16.407 1.00 53.94 122 MET A CA 1
ATOM 999 C C . MET A 1 122 ? 21.394 -0.779 -15.155 1.00 53.94 122 MET A C 1
ATOM 1001 O O . MET A 1 122 ? 20.442 -1.019 -14.422 1.00 53.94 122 MET A O 1
ATOM 1005 N N . LEU A 1 123 ? 22.644 -1.177 -14.880 1.00 56.84 123 LEU A N 1
ATOM 1006 C CA . LEU A 1 123 ? 23.000 -1.844 -13.621 1.00 56.84 123 LEU A CA 1
ATOM 1007 C C . LEU A 1 123 ? 22.672 -0.934 -12.437 1.00 56.84 123 LEU A C 1
ATOM 1009 O O . LEU A 1 123 ? 21.941 -1.348 -11.550 1.00 56.84 123 LEU A O 1
ATOM 1013 N N . ALA A 1 124 ? 23.061 0.342 -12.508 1.00 59.19 124 ALA A N 1
ATOM 1014 C CA . ALA A 1 124 ? 22.712 1.324 -11.487 1.00 59.19 124 ALA A CA 1
ATOM 1015 C C . ALA A 1 124 ? 21.192 1.527 -11.332 1.00 59.19 124 ALA A C 1
ATOM 1017 O O . ALA A 1 124 ? 20.721 1.783 -10.230 1.00 59.19 124 ALA A O 1
ATOM 1018 N N . HIS A 1 125 ? 20.405 1.422 -12.409 1.00 60.31 125 HIS A N 1
ATOM 1019 C CA . HIS A 1 125 ? 18.949 1.576 -12.356 1.00 60.31 125 HIS A CA 1
ATOM 1020 C C . HIS A 1 125 ? 18.239 0.326 -11.816 1.00 60.31 125 HIS A C 1
ATOM 1022 O O . HIS A 1 125 ? 17.300 0.445 -11.030 1.00 60.31 125 HIS A O 1
ATOM 1028 N N . ALA A 1 126 ? 18.686 -0.867 -12.207 1.00 63.28 126 ALA A N 1
ATOM 1029 C CA . ALA A 1 126 ? 18.227 -2.121 -11.625 1.00 63.28 126 ALA A CA 1
ATOM 1030 C C . ALA A 1 126 ? 18.536 -2.142 -10.125 1.00 63.28 126 ALA A C 1
ATOM 1032 O O . ALA A 1 126 ? 17.622 -2.282 -9.313 1.00 63.28 126 ALA A O 1
ATOM 1033 N N . GLU A 1 127 ? 19.796 -1.878 -9.765 1.00 66.62 127 GLU A N 1
ATOM 1034 C CA . GLU A 1 127 ? 20.258 -1.709 -8.386 1.00 66.62 127 GLU A CA 1
ATOM 1035 C C . GLU A 1 127 ? 19.448 -0.640 -7.652 1.00 66.62 127 GLU A C 1
ATOM 1037 O O . GLU A 1 127 ? 19.078 -0.859 -6.503 1.00 66.62 127 GLU A O 1
ATOM 1042 N N . LEU A 1 128 ? 19.096 0.474 -8.305 1.00 66.19 128 LEU A N 1
ATOM 1043 C CA . LEU A 1 128 ? 18.233 1.506 -7.733 1.00 66.19 128 LEU A CA 1
ATOM 1044 C C . LEU A 1 128 ? 16.821 0.984 -7.466 1.00 66.19 128 LEU A C 1
ATOM 1046 O O . LEU A 1 128 ? 16.295 1.272 -6.402 1.00 66.19 128 LEU A O 1
ATOM 1050 N N . ILE A 1 129 ? 16.197 0.223 -8.368 1.00 65.31 129 ILE A N 1
ATOM 1051 C CA . ILE A 1 129 ? 14.861 -0.356 -8.134 1.00 65.31 129 ILE A CA 1
ATOM 1052 C C . ILE A 1 129 ? 14.903 -1.360 -6.986 1.00 65.31 129 ILE A C 1
ATOM 1054 O O . ILE A 1 129 ? 14.029 -1.336 -6.121 1.00 65.31 129 ILE A O 1
ATOM 1058 N N . ILE A 1 130 ? 15.922 -2.214 -6.948 1.00 68.38 130 ILE A N 1
ATOM 1059 C CA . ILE A 1 130 ? 16.113 -3.180 -5.863 1.00 68.38 130 ILE A CA 1
ATOM 1060 C C . ILE A 1 130 ? 16.366 -2.448 -4.552 1.00 68.38 130 ILE A C 1
ATOM 1062 O O . ILE A 1 130 ? 15.820 -2.815 -3.517 1.00 68.38 130 ILE A O 1
ATOM 1066 N N . TRP A 1 131 ? 17.178 -1.397 -4.581 1.00 69.00 131 TRP A N 1
ATOM 1067 C CA . TRP A 1 131 ? 17.442 -0.551 -3.430 1.00 69.00 131 TRP A CA 1
ATOM 1068 C C . TRP A 1 131 ? 16.161 0.143 -2.966 1.00 69.00 131 TRP A C 1
ATOM 1070 O O . TRP A 1 131 ? 15.840 0.083 -1.786 1.00 69.00 131 TRP A O 1
ATOM 1080 N N . ILE A 1 132 ? 15.386 0.726 -3.876 1.00 69.00 132 ILE A N 1
ATOM 1081 C CA . ILE A 1 132 ? 14.076 1.336 -3.627 1.00 69.00 132 ILE A CA 1
ATOM 1082 C C . ILE A 1 132 ? 13.143 0.313 -2.963 1.00 69.00 132 ILE A C 1
ATOM 1084 O O . ILE A 1 132 ? 12.599 0.589 -1.897 1.00 69.00 132 ILE A O 1
ATOM 1088 N N . PHE A 1 133 ? 13.034 -0.894 -3.524 1.00 72.31 133 PHE A N 1
ATOM 1089 C CA . PHE A 1 133 ? 12.256 -1.990 -2.948 1.00 72.31 133 PHE A CA 1
ATOM 1090 C C . PHE A 1 133 ? 12.744 -2.359 -1.543 1.00 72.31 133 PHE A C 1
ATOM 1092 O O . PHE A 1 133 ? 11.948 -2.387 -0.611 1.00 72.31 133 PHE A O 1
ATOM 1099 N N . LYS A 1 134 ? 14.053 -2.552 -1.351 1.00 72.12 134 LYS A N 1
ATOM 1100 C CA . LYS A 1 134 ? 14.657 -2.849 -0.040 1.00 72.12 134 LYS A CA 1
ATOM 1101 C C . LYS A 1 134 ? 14.406 -1.738 0.984 1.00 72.12 134 LYS A C 1
ATOM 1103 O O . LYS A 1 134 ? 14.233 -2.031 2.162 1.00 72.12 134 LYS A O 1
ATOM 1108 N N . ASN A 1 135 ? 14.357 -0.478 0.551 1.00 68.69 135 ASN A N 1
ATOM 1109 C CA . ASN A 1 135 ? 14.020 0.650 1.421 1.00 68.69 135 ASN A CA 1
ATOM 1110 C C . ASN A 1 135 ? 12.526 0.692 1.768 1.00 68.69 135 ASN A C 1
ATOM 1112 O O . ASN A 1 135 ? 12.177 1.150 2.850 1.00 68.69 135 ASN A O 1
ATOM 1116 N N . TYR A 1 136 ? 11.647 0.199 0.895 1.00 74.06 136 TYR A N 1
ATOM 1117 C CA . TYR A 1 136 ? 10.212 0.077 1.182 1.00 74.06 136 TYR A CA 1
ATOM 1118 C C . TYR A 1 136 ? 9.865 -1.179 1.976 1.00 74.06 136 TYR A C 1
ATOM 1120 O O . TYR A 1 136 ? 8.879 -1.189 2.708 1.00 74.06 136 TYR A O 1
ATOM 1128 N N . TYR A 1 137 ? 10.686 -2.222 1.887 1.00 80.06 137 TYR A N 1
ATOM 1129 C CA . TYR A 1 137 ? 10.479 -3.476 2.602 1.00 80.06 137 TYR A CA 1
ATOM 1130 C C . TYR A 1 137 ? 10.387 -3.266 4.120 1.00 80.06 137 TYR A C 1
ATOM 1132 O O . TYR A 1 137 ? 9.524 -3.836 4.781 1.00 80.06 137 TYR A O 1
ATOM 1140 N N . SER A 1 138 ? 11.199 -2.365 4.682 1.00 80.06 138 SER A N 1
ATOM 1141 C CA . SER A 1 138 ? 11.103 -2.000 6.102 1.00 80.06 138 SER A CA 1
ATOM 1142 C C . SER A 1 138 ? 9.747 -1.381 6.470 1.00 80.06 138 SER A C 1
ATOM 1144 O O . SER A 1 138 ? 9.234 -1.641 7.557 1.00 80.06 138 SER A O 1
ATOM 1146 N N . CYS A 1 139 ? 9.137 -0.608 5.566 1.00 83.81 139 CYS A N 1
ATOM 1147 C CA . CYS A 1 139 ? 7.797 -0.049 5.751 1.00 83.81 139 CYS A CA 1
ATOM 1148 C C . CYS A 1 139 ? 6.729 -1.154 5.738 1.00 83.81 139 CYS A C 1
ATOM 1150 O O . CYS A 1 139 ? 5.813 -1.128 6.558 1.00 83.81 139 CYS A O 1
ATOM 1152 N N . LEU A 1 140 ? 6.863 -2.144 4.848 1.00 82.75 140 LEU A N 1
ATOM 1153 C CA . LEU A 1 140 ? 5.955 -3.296 4.776 1.00 82.75 140 LEU A CA 1
ATOM 1154 C C . LEU A 1 140 ? 6.024 -4.163 6.036 1.00 82.75 140 LEU A C 1
ATOM 1156 O O . LEU A 1 140 ? 4.982 -4.532 6.577 1.00 82.75 140 LEU A O 1
ATOM 1160 N N . LEU A 1 141 ? 7.231 -4.424 6.546 1.00 83.38 141 LEU A N 1
ATOM 1161 C CA . LEU A 1 141 ? 7.423 -5.141 7.809 1.00 83.38 141 LEU A CA 1
ATOM 1162 C C . LEU A 1 141 ? 6.766 -4.416 8.988 1.00 83.38 141 LEU A C 1
ATOM 1164 O O . LEU A 1 141 ? 6.090 -5.036 9.799 1.00 83.38 141 LEU A O 1
ATOM 1168 N N . LYS A 1 142 ? 6.905 -3.090 9.065 1.00 84.88 142 LYS A N 1
ATOM 1169 C CA . LYS A 1 142 ? 6.234 -2.300 10.107 1.00 84.88 142 LYS A CA 1
ATOM 1170 C C . LYS A 1 142 ? 4.721 -2.413 10.021 1.00 84.88 142 LYS A C 1
ATOM 1172 O O . LYS A 1 142 ? 4.052 -2.549 11.038 1.00 84.88 142 LYS A O 1
ATOM 1177 N N . LEU A 1 143 ? 4.166 -2.363 8.813 1.00 83.88 143 LEU A N 1
ATOM 1178 C CA . LEU A 1 143 ? 2.729 -2.509 8.644 1.00 83.88 143 LEU A CA 1
ATOM 1179 C C . LEU A 1 143 ? 2.230 -3.906 9.014 1.00 83.88 143 LEU A C 1
ATOM 1181 O O . LEU A 1 143 ? 1.135 -4.001 9.558 1.00 83.88 143 LEU A O 1
ATOM 1185 N N . SER A 1 144 ? 2.992 -4.973 8.760 1.00 82.81 144 SER A N 1
ATOM 1186 C CA . SER A 1 144 ? 2.558 -6.334 9.108 1.00 82.81 144 SER A CA 1
ATOM 1187 C C . SER A 1 144 ? 2.491 -6.564 10.621 1.00 82.81 144 SER A C 1
ATOM 1189 O O . SER A 1 144 ? 1.649 -7.331 11.085 1.00 82.81 144 SER A O 1
ATOM 1191 N N . GLU A 1 145 ? 3.297 -5.839 11.402 1.00 84.00 145 GLU A N 1
ATOM 1192 C CA . GLU A 1 145 ? 3.176 -5.789 12.865 1.00 84.00 145 GLU A CA 1
ATOM 1193 C C . GLU A 1 145 ? 1.908 -5.047 13.323 1.00 84.00 145 GLU A C 1
ATOM 1195 O O . GLU A 1 145 ? 1.294 -5.419 14.325 1.00 84.00 145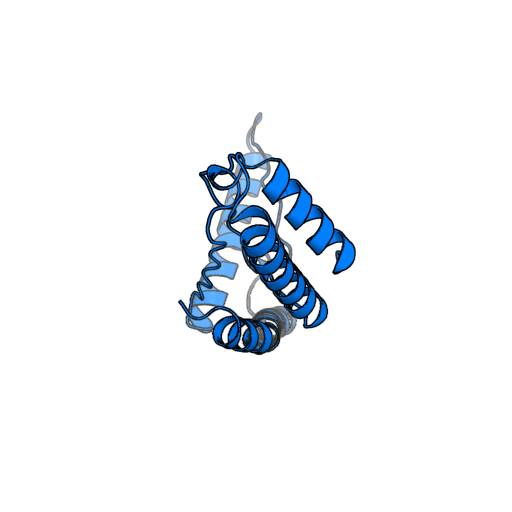 GLU A O 1
ATOM 1200 N N . ILE A 1 146 ? 1.506 -3.998 12.598 1.00 83.00 146 ILE A N 1
ATOM 1201 C CA . ILE A 1 146 ? 0.354 -3.147 12.944 1.00 83.00 146 ILE A CA 1
ATOM 1202 C C . ILE A 1 146 ? -0.968 -3.793 12.498 1.00 83.00 146 ILE A C 1
ATOM 1204 O O . ILE A 1 146 ? -1.967 -3.723 13.219 1.00 83.00 146 ILE A O 1
ATOM 1208 N N . PHE A 1 147 ? -0.982 -4.424 11.322 1.00 83.62 147 PHE A N 1
ATOM 1209 C CA . PHE A 1 147 ? -2.145 -5.050 10.690 1.00 83.62 147 PHE A CA 1
ATOM 1210 C C . PHE A 1 147 ? -1.921 -6.562 10.544 1.00 83.62 147 PHE A C 1
ATOM 1212 O O . PHE A 1 147 ? -1.689 -7.052 9.434 1.00 83.62 147 PHE A O 1
ATOM 1219 N N . PRO A 1 148 ? -1.969 -7.328 11.649 1.00 64.25 148 PRO A N 1
ATOM 1220 C CA . PRO A 1 148 ? -1.838 -8.773 11.565 1.00 64.25 148 PRO A CA 1
ATOM 1221 C C . PRO A 1 148 ? -2.993 -9.343 10.733 1.00 64.25 148 PRO A C 1
ATOM 1223 O O . PRO A 1 148 ? -4.159 -8.997 10.954 1.00 64.25 148 PRO A O 1
ATOM 1226 N N . SER A 1 149 ? -2.633 -10.177 9.753 1.00 57.94 149 SER A N 1
ATOM 1227 C CA . SER A 1 149 ? -3.572 -10.871 8.861 1.00 57.94 149 SER A CA 1
ATOM 1228 C C . SER A 1 149 ? -4.435 -11.891 9.597 1.00 57.94 149 SER A C 1
ATOM 1230 O O . SER A 1 149 ? -3.934 -12.507 10.566 1.00 57.94 149 SER A O 1
#

Mean predicted aligned error: 8.59 Å

Sequence (149 aa):
MIVSDGKLVENFWHALLDCEPEVGVLLDGYPRSEVQVECLKLFHERMHEHRKECKHTPIKADFSRPTFHICELHVDEDISIYHQLKRGNLIKEHNAKAMRAVKGEIMEDRIADFYEMPSPFMLAHAELIIWIFKNYYSCLLKLSEIFPS

Foldseek 3Di:
DDDDLVVVLVVLVVQQVPDDVVDGDDDPPPDQDPVRLVSVLVVLVVLVVVLVVCVPPPCNVVSDNDADDQDDDDDDLVVVLVVLQVVQVVLVVLQVVQVVDPHRDRDDHPPLRNDDDDDVVVVVSSVVVVVSVVSCVVSSVVVCVSRPD